Protein AF-A0A976KKE7-F1 (afdb_monomer_lite)

Secondary structure (DSSP, 8-state):
----TT--EEEE-TTT--EEEEEEEEEEEETTEEEEEEEEEEEETTEEEEEEEEEEE-TTS-EEEE-

pLDDT: mean 76.71, std 9.28, range [43.38, 88.56]

Sequence (67 aa):
ENVRTGVPSSWENPDTGNQYTVVPTKSYESASGLCREYTIDADVGGKKEQVYGTACRQPDGSWVVQN

Structure (mmCIF, N/CA/C/O backbone):
data_AF-A0A976KKE7-F1
#
_entry.id   AF-A0A976KKE7-F1
#
loop_
_atom_site.group_PDB
_atom_site.id
_atom_site.type_symbol
_atom_site.label_atom_id
_atom_site.label_alt_id
_atom_site.label_comp_id
_atom_site.label_asym_id
_atom_site.label_entity_id
_atom_site.label_seq_id
_atom_site.pdbx_PDB_ins_code
_atom_site.Cartn_x
_atom_site.Cartn_y
_atom_site.Cartn_z
_atom_site.occupancy
_atom_site.B_iso_or_equiv
_atom_site.auth_seq_id
_atom_site.auth_comp_id
_atom_site.auth_asym_id
_atom_site.auth_atom_id
_atom_site.pdbx_PDB_model_num
ATOM 1 N N . GLU A 1 1 ? -7.202 4.773 -14.658 1.00 43.38 1 GLU A N 1
ATOM 2 C CA . GLU A 1 1 ? -6.048 4.889 -13.742 1.00 43.38 1 GLU A CA 1
ATOM 3 C C . GLU A 1 1 ? -6.403 5.908 -12.661 1.00 43.38 1 GLU A C 1
ATOM 5 O O . GLU A 1 1 ? -6.264 7.094 -12.910 1.00 43.38 1 GLU A O 1
ATOM 10 N N . ASN A 1 2 ? -6.994 5.495 -11.530 1.00 53.25 2 ASN A N 1
ATOM 11 C CA . ASN A 1 2 ? -7.642 6.465 -10.623 1.00 53.25 2 ASN A CA 1
ATOM 12 C C . ASN A 1 2 ? -6.941 6.707 -9.284 1.00 53.25 2 ASN A C 1
ATOM 14 O O . ASN A 1 2 ? -7.376 7.587 -8.554 1.00 53.25 2 ASN A O 1
ATOM 18 N N . VAL A 1 3 ? -5.837 6.020 -8.971 1.00 52.88 3 VAL A N 1
ATOM 19 C CA . VAL A 1 3 ? -5.075 6.328 -7.750 1.00 52.88 3 VAL A CA 1
ATOM 20 C C . VAL A 1 3 ? -3.659 6.730 -8.135 1.00 52.88 3 VAL A C 1
ATOM 22 O O . VAL A 1 3 ? -2.808 5.894 -8.455 1.00 52.88 3 VAL A O 1
ATOM 25 N N . ARG A 1 4 ? -3.434 8.044 -8.182 1.00 60.31 4 ARG A N 1
ATOM 26 C CA . ARG A 1 4 ? -2.106 8.639 -8.363 1.00 60.31 4 ARG A CA 1
ATOM 27 C C . ARG A 1 4 ? -1.316 8.479 -7.063 1.00 60.31 4 ARG A C 1
ATOM 29 O O . ARG A 1 4 ? -1.903 8.473 -5.985 1.00 60.31 4 ARG A O 1
ATOM 36 N N . THR A 1 5 ? 0.004 8.347 -7.157 1.00 59.81 5 THR A N 1
ATOM 37 C CA . THR A 1 5 ? 0.889 8.324 -5.981 1.00 59.81 5 THR A CA 1
ATOM 38 C C . THR A 1 5 ? 0.616 9.549 -5.101 1.00 59.81 5 THR A C 1
ATOM 40 O O . THR A 1 5 ? 0.492 10.657 -5.623 1.00 59.81 5 THR A O 1
ATOM 43 N N . GLY A 1 6 ? 0.467 9.346 -3.790 1.00 58.00 6 GLY A N 1
ATOM 44 C CA . GLY A 1 6 ? 0.117 10.394 -2.826 1.00 58.00 6 GLY A CA 1
ATOM 45 C C . GLY A 1 6 ? -1.374 10.737 -2.710 1.00 58.00 6 GLY A C 1
ATOM 46 O O . GLY A 1 6 ? -1.731 11.497 -1.815 1.00 58.00 6 GLY A O 1
ATOM 47 N N . VAL A 1 7 ? -2.257 10.188 -3.557 1.00 65.06 7 VAL A N 1
ATOM 48 C CA . VAL A 1 7 ? -3.711 10.358 -3.398 1.00 65.06 7 VAL A CA 1
ATOM 49 C C . VAL A 1 7 ? -4.252 9.214 -2.537 1.00 65.06 7 VAL A C 1
ATOM 51 O O . VAL A 1 7 ? -4.178 8.061 -2.972 1.00 65.06 7 VAL A O 1
ATOM 54 N N . PRO A 1 8 ? -4.783 9.497 -1.335 1.00 66.25 8 PRO A N 1
ATOM 55 C CA . PRO A 1 8 ? -5.381 8.473 -0.496 1.00 66.25 8 PRO A CA 1
ATOM 56 C C . PRO A 1 8 ? -6.653 7.927 -1.154 1.00 66.25 8 PRO A C 1
ATOM 58 O O . PRO A 1 8 ? -7.482 8.690 -1.650 1.00 66.25 8 PRO A O 1
ATOM 61 N N . SER A 1 9 ? -6.817 6.608 -1.138 1.00 75.00 9 SER A N 1
ATOM 62 C CA . SER A 1 9 ? -8.061 5.936 -1.510 1.00 75.00 9 SER A CA 1
ATOM 63 C C . SER A 1 9 ? -8.638 5.285 -0.267 1.00 75.00 9 SER A C 1
ATOM 65 O O . SER A 1 9 ? -8.001 4.411 0.321 1.00 75.00 9 SER A O 1
ATOM 67 N N . SER A 1 10 ? -9.835 5.699 0.133 1.00 75.00 10 SER A N 1
ATOM 68 C CA . SER A 1 10 ? -10.559 5.073 1.233 1.00 75.00 10 SER A CA 1
ATOM 69 C C . SER A 1 10 ? -11.608 4.099 0.709 1.00 75.00 10 SER A C 1
ATOM 71 O O . SER A 1 10 ? -12.261 4.350 -0.305 1.00 75.00 10 SER A O 1
ATOM 73 N N . TRP A 1 11 ? -11.763 2.974 1.397 1.00 76.44 11 TRP A N 1
ATOM 74 C CA . TRP A 1 11 ? -12.895 2.075 1.218 1.00 76.44 11 TRP A CA 1
ATOM 75 C C . TRP A 1 11 ? -13.423 1.654 2.581 1.00 76.44 11 TRP A C 1
ATOM 77 O O . TRP A 1 11 ? -12.691 1.584 3.568 1.00 76.44 11 TRP A O 1
ATOM 87 N N . GLU A 1 12 ? -14.715 1.379 2.620 1.00 75.06 12 GLU A N 1
ATOM 88 C CA . GLU A 1 12 ? -15.385 0.811 3.777 1.00 75.06 12 GLU A CA 1
ATOM 89 C C . GLU A 1 12 ? -15.756 -0.625 3.431 1.00 75.06 12 GLU A C 1
ATOM 91 O O . GLU A 1 12 ? -16.280 -0.890 2.347 1.00 75.06 12 GLU A O 1
ATOM 96 N N . ASN A 1 13 ? -15.429 -1.560 4.318 1.00 66.12 13 ASN A N 1
ATOM 97 C CA . ASN A 1 13 ? -15.847 -2.941 4.165 1.00 66.12 13 ASN A CA 1
ATOM 98 C C . ASN A 1 13 ? -17.295 -3.078 4.673 1.00 66.12 13 ASN A C 1
ATOM 100 O O . ASN A 1 13 ? -17.504 -2.977 5.882 1.00 66.12 13 ASN A O 1
ATOM 104 N N . PRO A 1 14 ? -18.286 -3.330 3.797 1.00 65.94 14 PRO A N 1
ATOM 105 C CA . PRO A 1 14 ? -19.693 -3.402 4.189 1.00 65.94 14 PRO A CA 1
ATOM 106 C C . PRO A 1 14 ? -20.020 -4.611 5.081 1.00 65.94 14 PRO A C 1
ATOM 108 O O . PRO A 1 14 ? -21.038 -4.589 5.768 1.00 65.94 14 PRO A O 1
ATOM 111 N N . ASP A 1 15 ? -19.171 -5.644 5.100 1.00 68.38 15 ASP A N 1
ATOM 112 C CA . ASP A 1 15 ? -19.383 -6.853 5.903 1.00 68.38 15 ASP A CA 1
ATOM 113 C C . ASP A 1 15 ? -18.949 -6.666 7.363 1.00 68.38 15 ASP A C 1
ATOM 115 O O . ASP A 1 15 ? -19.513 -7.275 8.272 1.00 68.38 15 ASP A O 1
ATOM 119 N N . THR A 1 16 ? -17.929 -5.835 7.599 1.00 69.06 16 THR A N 1
ATOM 120 C CA . THR A 1 16 ? -17.331 -5.648 8.932 1.00 69.06 16 THR A CA 1
ATOM 121 C C . THR A 1 16 ? -17.461 -4.230 9.480 1.00 69.06 16 THR A C 1
ATOM 123 O O . THR A 1 16 ? -17.204 -4.021 10.662 1.00 69.06 16 THR A O 1
ATOM 126 N N . GLY A 1 17 ? -17.834 -3.254 8.647 1.00 72.12 17 GLY A N 1
ATOM 127 C CA . GLY A 1 17 ? -17.837 -1.827 8.987 1.00 72.12 17 GLY A CA 1
ATOM 128 C C . GLY A 1 17 ? -16.436 -1.224 9.148 1.00 72.12 17 GLY A C 1
ATOM 129 O O . GLY A 1 17 ? -16.305 -0.087 9.593 1.00 72.12 17 GLY A O 1
ATOM 130 N N . ASN A 1 18 ? -15.377 -1.972 8.816 1.00 74.12 18 ASN A N 1
ATOM 131 C CA . ASN A 1 18 ? -14.009 -1.475 8.930 1.00 74.12 18 ASN A CA 1
ATOM 132 C C . ASN A 1 18 ? -13.736 -0.452 7.828 1.00 74.12 18 ASN A C 1
ATOM 134 O O . ASN A 1 18 ? -13.987 -0.713 6.645 1.00 74.12 18 ASN A O 1
ATOM 138 N N . GLN A 1 19 ? -13.150 0.676 8.209 1.00 76.88 19 GLN A N 1
ATOM 139 C CA . GLN A 1 19 ? -12.709 1.691 7.268 1.00 76.88 19 GLN A CA 1
ATOM 140 C C . GLN A 1 19 ? -11.218 1.525 7.010 1.00 76.88 19 GLN A C 1
ATOM 142 O O . GLN A 1 19 ? -10.421 1.406 7.936 1.00 76.88 19 GLN A O 1
ATOM 147 N N . TYR A 1 20 ? -10.831 1.550 5.745 1.00 77.56 20 TYR A N 1
ATOM 148 C CA . TYR A 1 20 ? -9.441 1.452 5.348 1.00 77.56 20 TYR A CA 1
ATOM 149 C C . TYR A 1 20 ? -9.083 2.632 4.455 1.00 77.56 20 TYR A C 1
ATOM 151 O O . TYR A 1 20 ? -9.842 2.999 3.559 1.00 77.56 20 TYR A O 1
ATOM 159 N N . THR A 1 21 ? -7.912 3.215 4.680 1.00 79.38 21 THR A N 1
ATOM 160 C CA . THR A 1 21 ? -7.353 4.281 3.846 1.00 79.38 21 THR A CA 1
ATOM 161 C C . THR A 1 21 ? -5.999 3.834 3.322 1.00 79.38 21 THR A C 1
ATOM 163 O O . THR A 1 21 ? -5.054 3.711 4.089 1.00 79.38 21 THR A O 1
ATOM 166 N N . VAL A 1 22 ? -5.894 3.585 2.015 1.00 79.31 22 VAL A N 1
ATOM 167 C CA . VAL A 1 22 ? -4.621 3.290 1.344 1.00 79.31 22 VAL A CA 1
ATOM 168 C C . VAL A 1 22 ? -3.996 4.593 0.867 1.00 79.31 22 VAL A C 1
ATOM 170 O O . VAL A 1 22 ? -4.575 5.303 0.045 1.00 79.31 22 VAL A O 1
ATOM 173 N N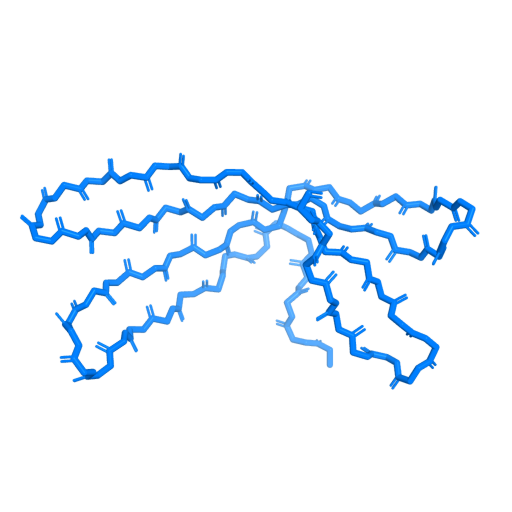 . VAL A 1 23 ? -2.775 4.863 1.313 1.00 79.06 23 VAL A N 1
ATOM 174 C CA . VAL A 1 23 ? -1.918 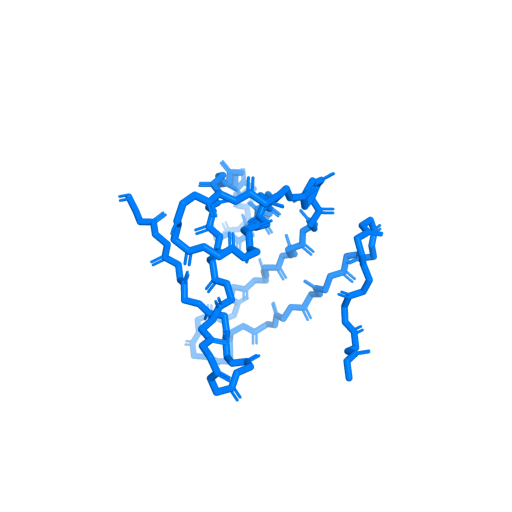5.945 0.833 1.00 79.06 23 VAL A CA 1
ATOM 175 C C . VAL A 1 23 ? -0.761 5.328 0.047 1.00 79.06 23 VAL A C 1
ATOM 177 O O . VAL A 1 23 ? 0.126 4.718 0.644 1.00 79.06 23 VAL A O 1
ATOM 180 N N . PRO A 1 24 ? -0.726 5.457 -1.289 1.00 75.38 24 PRO A N 1
ATOM 181 C CA . PRO A 1 24 ? 0.422 5.010 -2.059 1.00 75.38 24 PRO A CA 1
ATOM 182 C C . PRO A 1 24 ? 1.599 5.965 -1.848 1.00 75.38 24 PRO A C 1
ATOM 184 O O . PRO A 1 24 ? 1.506 7.149 -2.177 1.00 75.38 24 PRO A O 1
ATOM 187 N N . THR A 1 25 ? 2.701 5.450 -1.307 1.00 74.00 25 THR A N 1
ATOM 188 C CA . THR A 1 25 ? 3.845 6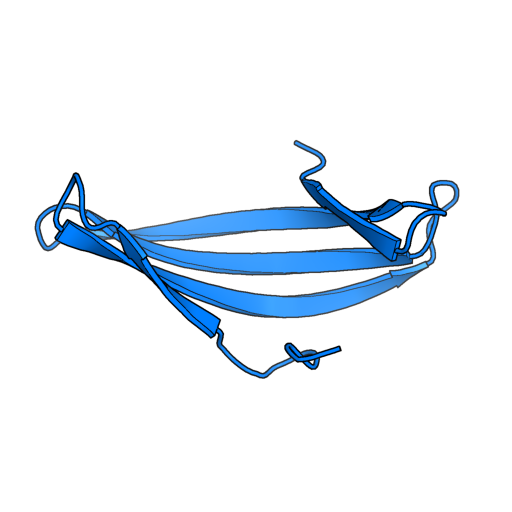.242 -0.829 1.00 74.00 25 THR A CA 1
ATOM 189 C C . THR A 1 25 ? 4.941 6.365 -1.879 1.00 74.00 25 THR A C 1
ATOM 191 O O . THR A 1 25 ? 5.508 7.443 -2.062 1.00 74.00 25 THR A O 1
ATOM 194 N N . LYS A 1 26 ? 5.223 5.286 -2.614 1.00 78.75 26 LYS A N 1
ATOM 195 C CA . LYS A 1 26 ? 6.317 5.245 -3.589 1.00 78.75 26 LYS A CA 1
ATOM 196 C C . LYS A 1 26 ? 5.988 4.306 -4.734 1.00 78.75 26 LYS A C 1
ATOM 198 O O . LYS A 1 26 ? 5.361 3.279 -4.533 1.00 78.75 26 LYS A O 1
ATOM 203 N N . SER A 1 27 ? 6.404 4.636 -5.952 1.00 82.00 27 SER A N 1
ATOM 204 C CA . SER A 1 27 ? 6.405 3.698 -7.083 1.00 82.00 27 SER A CA 1
ATOM 205 C C . SER A 1 27 ? 7.826 3.564 -7.617 1.00 82.00 27 SER A C 1
ATOM 207 O O . SER A 1 27 ? 8.534 4.566 -7.706 1.00 82.00 27 SER A O 1
ATOM 209 N N . TYR A 1 28 ? 8.251 2.345 -7.926 1.00 81.81 28 TYR A N 1
ATOM 210 C CA . TYR A 1 28 ? 9.594 2.033 -8.404 1.00 81.81 28 TYR A CA 1
ATOM 211 C C . TYR A 1 28 ? 9.558 0.872 -9.400 1.00 81.81 28 TYR A C 1
ATOM 213 O O . TYR A 1 28 ? 8.708 -0.011 -9.308 1.00 81.81 28 TYR A O 1
ATOM 221 N N . GLU A 1 29 ? 10.476 0.864 -10.362 1.00 79.88 29 GLU A N 1
ATOM 222 C CA . GLU A 1 29 ? 10.649 -0.278 -11.262 1.00 79.88 29 GLU A CA 1
ATOM 223 C C . GLU A 1 29 ? 11.539 -1.339 -10.609 1.00 79.88 29 GLU A C 1
ATOM 225 O O . GLU A 1 29 ? 12.550 -1.034 -9.976 1.00 79.88 29 GLU A O 1
ATOM 230 N N . SER A 1 30 ? 11.139 -2.599 -10.747 1.00 78.50 30 SER A N 1
ATOM 231 C CA . SER A 1 30 ? 11.847 -3.779 -10.255 1.00 78.50 30 SER A CA 1
ATOM 232 C C . SER A 1 30 ? 12.029 -4.791 -11.388 1.00 78.50 30 SER A C 1
ATOM 234 O O . SER A 1 30 ? 11.389 -4.680 -12.433 1.00 78.50 30 SER A O 1
ATOM 236 N N . ALA A 1 31 ? 12.829 -5.837 -11.161 1.00 75.38 31 ALA A N 1
ATOM 237 C CA . ALA A 1 31 ? 12.954 -6.955 -12.103 1.00 75.38 31 ALA A CA 1
ATOM 238 C C . ALA A 1 31 ? 11.606 -7.650 -12.406 1.00 75.38 31 ALA A C 1
ATOM 240 O O . ALA A 1 31 ? 11.447 -8.249 -13.465 1.00 75.38 31 ALA A O 1
ATOM 241 N N . SER A 1 32 ? 10.634 -7.541 -11.494 1.00 72.31 32 SER A N 1
ATOM 242 C CA . SER A 1 32 ? 9.269 -8.064 -11.626 1.00 72.31 32 SER A CA 1
ATOM 243 C C . SER A 1 32 ? 8.266 -7.079 -12.250 1.00 72.31 32 SER A C 1
ATOM 245 O O . SER A 1 32 ? 7.093 -7.416 -12.378 1.00 72.31 32 SER A O 1
ATOM 247 N N . GLY A 1 33 ? 8.699 -5.873 -12.635 1.00 81.25 33 GLY A N 1
ATOM 248 C CA . GLY A 1 33 ? 7.847 -4.823 -13.205 1.00 81.25 33 GLY A CA 1
ATOM 249 C C . GLY A 1 33 ? 7.701 -3.593 -12.303 1.00 81.25 33 GLY A C 1
ATOM 250 O O . GLY A 1 33 ? 8.476 -3.389 -11.365 1.00 81.25 33 GLY A O 1
ATOM 251 N N . LEU A 1 34 ? 6.708 -2.750 -12.599 1.00 87.50 34 LEU A N 1
ATOM 252 C CA . LEU A 1 34 ? 6.422 -1.535 -11.831 1.00 87.50 34 LEU A CA 1
ATOM 253 C C . LEU A 1 34 ? 5.775 -1.899 -10.489 1.00 87.50 34 LEU A C 1
ATOM 255 O O . LEU A 1 34 ? 4.631 -2.341 -10.458 1.00 87.50 34 LEU A O 1
ATOM 259 N N . CYS A 1 35 ? 6.473 -1.668 -9.386 1.00 88.56 35 CYS A N 1
ATOM 260 C CA . CYS A 1 35 ? 5.969 -1.876 -8.035 1.00 88.56 35 CYS A CA 1
ATOM 261 C C . CYS A 1 35 ? 5.620 -0.553 -7.352 1.00 88.56 35 CYS A C 1
ATOM 263 O O . CYS A 1 35 ? 6.103 0.521 -7.717 1.00 88.56 35 CYS A O 1
ATOM 265 N N . ARG A 1 36 ? 4.727 -0.626 -6.370 1.00 87.12 36 ARG A N 1
ATOM 266 C CA . ARG A 1 36 ? 4.218 0.502 -5.606 1.00 87.12 36 ARG A CA 1
ATOM 267 C C . ARG A 1 36 ? 4.074 0.110 -4.146 1.00 87.12 36 ARG A C 1
ATOM 269 O O . ARG A 1 36 ? 3.331 -0.808 -3.814 1.00 87.12 36 ARG A O 1
ATOM 276 N N . GLU A 1 37 ? 4.767 0.845 -3.295 1.00 86.12 37 GLU A N 1
ATOM 277 C CA . GLU A 1 37 ? 4.611 0.788 -1.849 1.00 86.12 37 GLU A CA 1
ATOM 278 C C . GLU A 1 37 ? 3.374 1.592 -1.460 1.00 86.12 37 GLU A C 1
ATOM 280 O O . GLU A 1 37 ? 3.067 2.641 -2.047 1.00 86.12 37 GLU A O 1
ATOM 285 N N . TYR A 1 38 ? 2.657 1.092 -0.468 1.00 83.25 38 TYR A N 1
ATOM 286 C CA . TYR A 1 38 ? 1.518 1.774 0.105 1.00 83.25 38 TYR A CA 1
ATOM 287 C C . TYR A 1 38 ? 1.428 1.508 1.604 1.00 83.25 38 TYR A C 1
ATOM 289 O O . TYR A 1 38 ? 1.853 0.469 2.111 1.00 83.25 38 TYR A O 1
ATOM 297 N N . THR A 1 39 ? 0.832 2.461 2.303 1.00 82.19 39 THR A N 1
ATOM 298 C CA . THR A 1 39 ? 0.464 2.338 3.708 1.00 82.19 39 THR A CA 1
ATOM 299 C C . THR A 1 39 ? -1.055 2.278 3.795 1.00 82.19 39 THR A C 1
ATOM 301 O O . THR A 1 39 ? -1.737 3.051 3.129 1.00 82.19 39 THR A O 1
ATOM 304 N N . ILE A 1 40 ? -1.589 1.344 4.572 1.00 82.38 40 ILE A N 1
ATOM 305 C CA . ILE A 1 40 ? -3.009 1.224 4.883 1.00 82.38 40 ILE A CA 1
ATOM 306 C C . ILE A 1 40 ? -3.201 1.657 6.326 1.00 82.38 40 ILE A C 1
ATOM 308 O O . ILE A 1 40 ? -2.682 1.004 7.224 1.00 82.38 40 ILE A O 1
ATOM 312 N N . ASP A 1 41 ? -3.988 2.698 6.549 1.00 82.75 41 ASP A N 1
ATOM 313 C CA . ASP A 1 41 ? -4.550 2.983 7.864 1.00 82.75 41 ASP A CA 1
ATOM 314 C C . ASP A 1 41 ? -5.917 2.291 7.949 1.00 82.75 41 ASP A C 1
ATOM 316 O O . ASP A 1 41 ? -6.870 2.687 7.273 1.00 82.75 41 ASP A O 1
ATOM 320 N N . ALA A 1 42 ? -5.996 1.215 8.728 1.00 80.25 42 ALA A N 1
ATOM 321 C CA . ALA A 1 42 ? -7.205 0.443 8.976 1.00 80.25 42 ALA A CA 1
ATOM 322 C C . ALA A 1 42 ? -7.794 0.826 10.337 1.00 80.25 42 ALA A C 1
ATOM 324 O O . ALA A 1 42 ? -7.109 0.731 11.348 1.00 80.25 42 ALA A O 1
ATOM 325 N N . ASP A 1 43 ? -9.060 1.227 10.386 1.00 79.94 43 ASP A N 1
ATOM 326 C CA . ASP A 1 43 ? -9.813 1.324 11.634 1.00 79.94 43 ASP A CA 1
ATOM 327 C C . ASP A 1 43 ? -10.596 0.024 11.838 1.00 79.94 43 ASP A C 1
ATOM 329 O O . ASP A 1 43 ? -11.539 -0.277 11.100 1.00 79.94 43 ASP A O 1
ATOM 333 N N . VAL A 1 44 ? -10.159 -0.777 12.809 1.00 76.44 44 VAL A N 1
ATOM 334 C CA . VAL A 1 44 ? -10.793 -2.047 13.169 1.00 76.44 44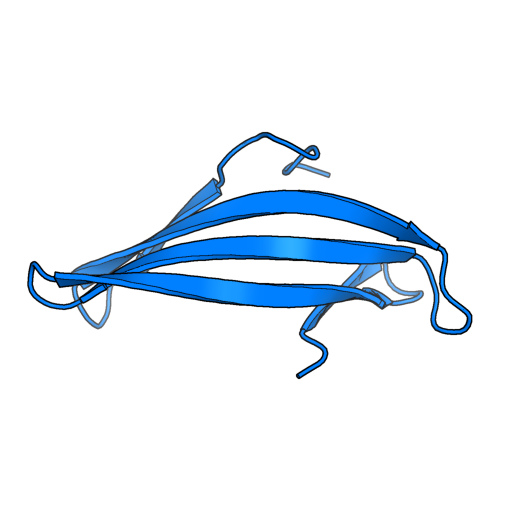 VAL A CA 1
ATOM 335 C C . VAL A 1 44 ? -11.323 -1.926 14.590 1.00 76.44 44 VAL A C 1
ATOM 337 O O . VAL A 1 44 ? -10.576 -2.016 15.567 1.00 76.44 44 VAL A O 1
ATOM 340 N N . GLY A 1 45 ? -12.630 -1.693 14.715 1.00 75.44 45 GLY A N 1
ATOM 341 C CA . GLY A 1 45 ? -13.294 -1.561 16.014 1.00 75.44 45 GLY A CA 1
ATOM 342 C C . GLY A 1 45 ? -12.812 -0.366 16.848 1.00 75.44 45 GLY A C 1
ATOM 343 O O . GLY A 1 45 ? -12.694 -0.489 18.069 1.00 75.44 45 GLY A O 1
ATOM 344 N N . GLY A 1 46 ? -12.499 0.770 16.214 1.00 78.88 46 GLY A N 1
ATOM 345 C CA . GLY A 1 46 ? -12.031 1.994 16.876 1.00 78.88 46 GLY A CA 1
ATOM 346 C C . GLY A 1 46 ? -10.525 2.028 17.144 1.00 78.88 46 GLY A C 1
ATOM 347 O O . GLY A 1 46 ? -10.038 2.938 17.820 1.00 78.88 46 GLY A O 1
ATOM 348 N N . LYS A 1 47 ? -9.776 1.034 16.653 1.00 77.62 47 LYS A N 1
ATOM 349 C CA . LYS A 1 47 ? -8.313 0.997 16.714 1.00 77.62 47 LYS A CA 1
ATOM 350 C C . LYS A 1 47 ? -7.742 1.233 15.330 1.00 77.62 47 LYS A C 1
ATOM 352 O O . LYS A 1 47 ? -8.038 0.482 14.405 1.00 77.62 47 LYS A O 1
ATOM 357 N N . LYS A 1 48 ? -6.888 2.251 15.223 1.00 81.44 48 LYS A N 1
ATOM 358 C CA . LYS A 1 48 ? -6.123 2.532 14.011 1.00 81.44 48 LYS A CA 1
ATOM 359 C C . LYS A 1 48 ? -4.897 1.628 13.958 1.00 81.44 48 LYS A C 1
ATOM 361 O O . LYS A 1 48 ? -3.995 1.770 14.778 1.00 81.44 48 LYS A O 1
ATOM 366 N N . GLU A 1 49 ? -4.881 0.735 12.987 1.00 83.12 49 GLU A N 1
ATOM 367 C CA . GLU A 1 49 ? -3.772 -0.144 12.643 1.00 83.12 49 GLU A CA 1
ATOM 368 C C . GLU A 1 49 ? -3.136 0.352 11.348 1.00 83.12 49 GLU A C 1
ATOM 370 O O . GLU A 1 49 ? -3.824 0.554 10.348 1.00 83.12 49 GLU A O 1
ATOM 375 N N . GLN A 1 50 ? -1.821 0.543 11.359 1.00 83.94 50 GLN A N 1
ATOM 376 C CA . GLN A 1 50 ? -1.086 0.964 10.176 1.00 83.94 50 GLN A CA 1
ATOM 377 C C . GLN A 1 50 ? -0.337 -0.227 9.581 1.00 83.94 50 GLN A C 1
ATOM 379 O O . GLN A 1 50 ? 0.558 -0.792 10.208 1.00 83.94 50 GLN A O 1
ATOM 384 N N . VAL A 1 51 ? -0.693 -0.598 8.355 1.00 83.19 51 VAL A N 1
ATOM 385 C CA . VAL A 1 51 ? -0.114 -1.729 7.626 1.00 83.19 51 VAL A CA 1
ATOM 386 C C . VAL A 1 51 ? 0.686 -1.209 6.443 1.00 83.19 51 VAL A C 1
ATOM 388 O O . VAL A 1 51 ? 0.240 -0.327 5.718 1.00 83.19 51 VAL A O 1
ATOM 391 N N . TYR A 1 52 ? 1.862 -1.774 6.215 1.00 85.38 52 TYR A N 1
ATOM 392 C CA . TYR A 1 52 ? 2.691 -1.465 5.055 1.00 85.38 52 TYR A CA 1
ATOM 393 C C . TYR A 1 52 ? 2.599 -2.617 4.063 1.00 85.38 52 TYR A C 1
ATOM 395 O O . TYR A 1 52 ? 2.605 -3.780 4.462 1.00 85.38 52 TYR A O 1
ATOM 403 N N . GLY A 1 53 ? 2.507 -2.301 2.776 1.00 85.56 53 GLY A N 1
ATOM 404 C CA . GLY A 1 53 ? 2.443 -3.305 1.725 1.00 85.56 53 GLY A CA 1
ATOM 405 C C . GLY A 1 53 ? 3.098 -2.835 0.439 1.00 85.56 53 GLY A C 1
ATOM 406 O O . GLY A 1 53 ? 3.292 -1.640 0.205 1.00 85.56 53 GLY A O 1
ATOM 407 N N . THR A 1 54 ? 3.429 -3.802 -0.409 1.00 87.94 54 THR A N 1
ATOM 408 C CA . THR A 1 54 ? 3.925 -3.556 -1.760 1.00 87.94 54 THR A CA 1
ATOM 409 C C . THR A 1 54 ? 2.991 -4.240 -2.740 1.00 87.94 54 THR A C 1
ATOM 411 O O . THR A 1 54 ? 2.687 -5.419 -2.593 1.00 87.94 54 THR A O 1
ATOM 414 N N . ALA A 1 55 ? 2.534 -3.523 -3.759 1.00 86.38 55 ALA A N 1
ATOM 415 C CA . ALA A 1 55 ? 1.831 -4.110 -4.889 1.00 86.38 55 ALA A CA 1
ATOM 416 C C . ALA A 1 55 ? 2.668 -3.951 -6.151 1.00 86.38 55 ALA A C 1
ATOM 418 O O . ALA A 1 55 ? 3.205 -2.877 -6.402 1.00 86.38 55 ALA A O 1
ATOM 419 N N . CYS A 1 56 ? 2.749 -4.988 -6.975 1.00 88.06 56 CYS A N 1
ATOM 420 C CA . CYS A 1 56 ? 3.412 -4.928 -8.270 1.00 88.06 56 CYS A CA 1
ATOM 421 C C . CYS A 1 56 ? 2.399 -5.042 -9.402 1.00 88.06 56 CYS A C 1
ATOM 423 O O . CYS A 1 56 ? 1.447 -5.825 -9.342 1.00 88.06 56 CYS A O 1
ATOM 425 N N . ARG A 1 57 ? 2.597 -4.207 -10.420 1.00 85.38 57 ARG A N 1
ATOM 426 C CA . ARG A 1 57 ? 1.756 -4.135 -11.603 1.00 85.38 57 ARG A CA 1
ATOM 427 C C . ARG A 1 57 ? 2.078 -5.305 -12.519 1.00 85.38 57 ARG A C 1
ATOM 429 O O . ARG A 1 57 ? 3.213 -5.466 -12.962 1.00 85.38 57 ARG A O 1
ATOM 436 N N . GLN A 1 58 ? 1.054 -6.083 -12.815 1.00 83.75 58 GLN A N 1
ATOM 437 C CA . GLN A 1 58 ? 1.100 -7.196 -13.744 1.00 83.75 58 GLN A CA 1
ATOM 438 C C . GLN A 1 58 ? 1.048 -6.701 -15.201 1.00 83.75 58 GLN A C 1
ATOM 440 O O . GLN A 1 58 ? 0.615 -5.570 -15.457 1.00 83.75 58 GLN A O 1
ATOM 445 N N . PRO A 1 59 ? 1.450 -7.533 -16.181 1.00 82.19 59 PRO A N 1
ATOM 446 C CA . PRO A 1 59 ? 1.387 -7.180 -17.602 1.00 82.19 59 PRO A CA 1
ATOM 447 C C . PRO A 1 59 ? -0.026 -6.836 -18.099 1.00 82.19 59 PRO A C 1
ATOM 449 O O . PRO A 1 59 ? -0.173 -6.031 -19.015 1.00 82.19 59 PRO A O 1
ATOM 452 N N . ASP A 1 60 ? -1.061 -7.407 -17.477 1.00 82.56 60 ASP A N 1
ATOM 453 C CA . ASP A 1 60 ? -2.475 -7.116 -17.758 1.00 82.56 60 ASP A CA 1
ATOM 454 C C . ASP A 1 60 ? -2.956 -5.77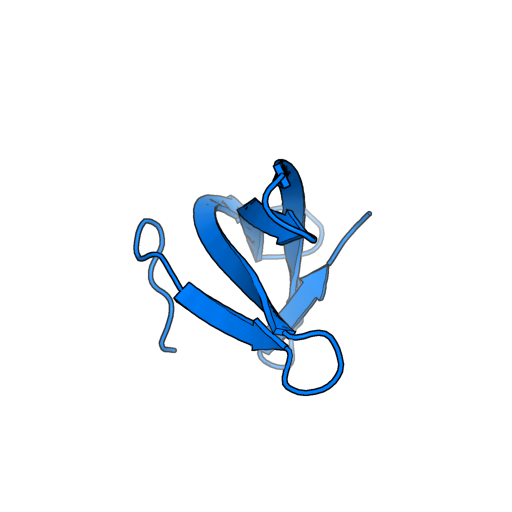2 -17.164 1.00 82.56 60 ASP A C 1
ATOM 456 O O . ASP A 1 60 ? -4.082 -5.338 -17.405 1.00 82.56 60 ASP A O 1
ATOM 460 N N . GLY A 1 61 ? -2.092 -5.085 -16.409 1.00 77.69 61 GLY A N 1
ATOM 461 C CA . GLY A 1 61 ? -2.360 -3.801 -15.776 1.00 77.69 61 GLY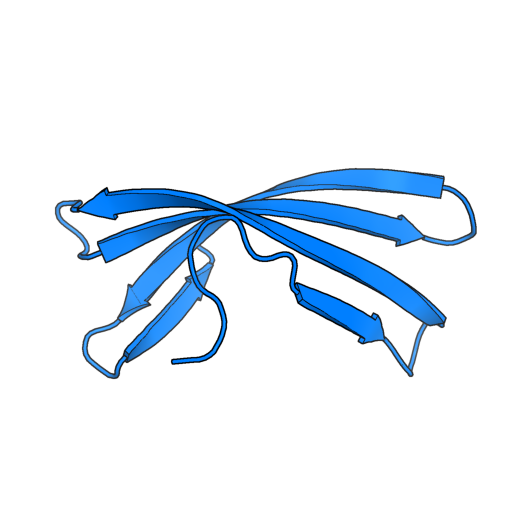 A CA 1
ATOM 462 C C . GLY A 1 61 ? -2.969 -3.886 -14.376 1.00 77.69 61 GLY A C 1
ATOM 463 O O . GLY A 1 61 ? -3.134 -2.830 -13.756 1.00 77.69 61 GLY A O 1
ATOM 464 N N . SER A 1 62 ? -3.265 -5.087 -13.871 1.00 81.88 62 SER A N 1
ATOM 465 C CA . SER A 1 62 ? -3.722 -5.306 -12.497 1.00 81.88 62 SER A CA 1
ATOM 466 C C . SER A 1 62 ? -2.586 -5.104 -11.488 1.00 81.88 62 SER A C 1
ATOM 468 O O . SER A 1 62 ? -1.406 -5.181 -11.828 1.00 81.88 62 SER A O 1
ATOM 470 N N . TRP A 1 63 ? -2.929 -4.802 -10.236 1.00 81.50 63 TRP A N 1
ATOM 471 C CA . TRP A 1 63 ? -1.965 -4.679 -9.142 1.00 81.50 63 TRP A CA 1
ATOM 472 C C . TRP A 1 63 ? -2.123 -5.870 -8.206 1.00 81.50 63 TRP A C 1
ATOM 474 O O . TRP A 1 63 ? -3.219 -6.118 -7.708 1.00 81.50 63 TRP A O 1
ATOM 484 N N . VAL A 1 64 ? -1.029 -6.586 -7.955 1.00 82.94 64 VAL A N 1
ATOM 485 C CA . VAL A 1 64 ? -1.003 -7.748 -7.061 1.00 82.94 64 VAL A CA 1
ATOM 486 C C . VAL A 1 64 ? -0.118 -7.435 -5.869 1.00 82.94 64 VAL A C 1
ATOM 488 O O . VAL A 1 64 ? 1.022 -7.008 -6.046 1.00 82.94 64 VAL A O 1
ATOM 491 N N . VAL A 1 65 ? -0.641 -7.652 -4.664 1.00 82.69 65 VAL A N 1
ATOM 492 C CA . VAL A 1 65 ? 0.123 -7.510 -3.421 1.00 82.69 65 VAL A CA 1
ATOM 493 C C . VAL A 1 65 ? 1.212 -8.582 -3.381 1.00 82.69 65 VAL A C 1
ATOM 495 O O . VAL A 1 65 ? 0.910 -9.771 -3.470 1.00 82.69 65 VAL A O 1
ATOM 498 N N . GLN A 1 66 ? 2.470 -8.160 -3.260 1.00 76.94 66 GLN A N 1
ATOM 499 C CA . GLN A 1 66 ? 3.585 -9.036 -2.911 1.00 76.94 66 GLN A CA 1
ATOM 500 C C . GLN A 1 66 ? 3.809 -8.925 -1.401 1.00 76.94 66 GLN A C 1
ATOM 502 O O . GLN A 1 66 ? 4.078 -7.835 -0.895 1.00 76.94 66 GLN A O 1
ATOM 507 N N . ASN A 1 67 ? 3.622 -10.047 -0.706 1.00 60.84 67 ASN A N 1
ATOM 508 C CA . ASN A 1 67 ? 3.827 -10.191 0.735 1.00 60.84 67 ASN A CA 1
ATOM 509 C C . ASN A 1 67 ? 5.272 -10.571 1.055 1.00 60.84 67 ASN A C 1
ATOM 511 O O . ASN A 1 67 ? 5.832 -11.386 0.288 1.00 60.84 67 ASN A O 1
#

Radius of gyration: 12.93 Å; chains: 1; bounding box: 33×21×35 Å

Foldseek 3Di:
DPDDQQRWDWDADPVQRKIKIKHFHDWDQDPQGIKTKIWIFIQHPNDTDIDIWMWHQDPVRDTHTDD